Protein AF-A0A133KAK2-F1 (afdb_monomer)

Nearest PDB structures (foldseek):
  5y06-assembly1_A  TM=3.314E-01  e=7.902E-01  Mycolicibacterium smegmatis MC2 155
  4ovu-assembly1_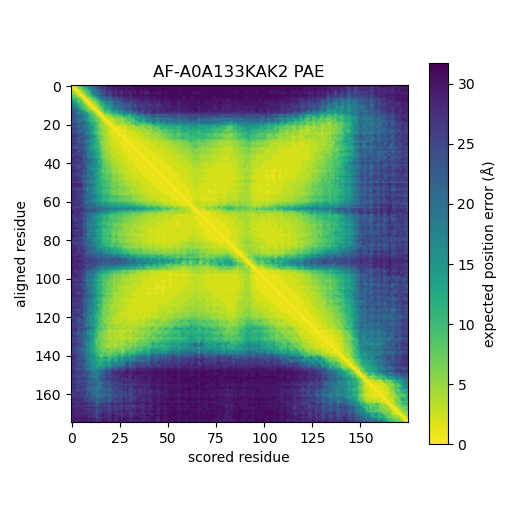B  TM=3.759E-01  e=5.960E+00  Homo sapiens
  8ilv-assembly1_B  TM=3.475E-01  e=5.960E+00  Homo sapiens
  8dd8-assembly1_B  TM=3.156E-01  e=5.012E+00  Homo sapiens

Mean predicted aligned error: 14.37 Å

Foldseek 3Di:
DDDDDPPPPPPPDLPDDPVLCVVLVVLVVVLVVLVVVLVVLVVVLVVLLVVLLVQLVVVLVVDPDPVLNVLSVVVNVCSVVLHADDVVVVVVHPHDPVNVVSSVVSNVSSVVNVVSVVVSVVSVVVSVVSVVVSVVVVVVSVVVVVVPDDDPVVVVVVVVVVVVVVVVVVVVPPD

Solvent-accessible surface area (backbone atoms only — not comparable to full-atom values): 10292 Å² total; per-residue (Å²): 134,82,86,80,78,83,76,80,81,79,78,83,69,75,94,65,62,72,73,77,48,49,63,53,53,52,43,51,53,52,47,52,55,51,49,54,54,47,54,56,50,52,53,52,48,49,55,46,46,54,59,41,51,54,55,53,49,57,49,46,75,71,51,86,54,66,67,62,38,51,53,50,53,51,51,50,52,36,50,76,68,70,47,92,70,60,66,76,83,45,62,88,50,96,67,57,69,71,51,52,55,43,52,51,54,43,42,55,50,50,52,54,47,52,56,50,53,52,50,49,51,51,50,50,54,52,43,53,52,52,50,51,52,53,50,49,54,51,51,55,53,47,55,59,46,56,77,72,58,69,77,74,60,54,60,56,51,52,51,52,53,51,54,55,56,52,54,56,56,64,62,71,67,70,121

Secondary structure (DSSP, 8-state):
--------------S--THHHHHHHHHHHHHHHHHHHHHHHHHHHHHHHHHHHHHHHHHHHH---HHHHHHHHHHHHHHHTT----SGGGTTS---HHHHHHHHHHHHHHHHHHHHHHHHHHHHHHHHHHHHHHHHHHHHHHHHHHTSS-THHHHHHHHHHHHHHHHHHHHHT--

Radius of gyration: 29.21 Å; Cα contacts (8 Å, |Δi|>4): 67; chains: 1; bounding box: 72×48×76 Å

Structure (mmCIF, N/CA/C/O backbone):
data_AF-A0A133KAK2-F1
#
_entry.id   AF-A0A133KAK2-F1
#
loop_
_atom_site.group_PDB
_atom_site.id
_atom_site.type_symbol
_atom_site.label_atom_id
_atom_site.label_alt_id
_atom_site.label_comp_id
_atom_site.label_asym_id
_atom_site.label_entity_id
_atom_site.label_seq_id
_atom_site.pdbx_PDB_ins_code
_atom_site.Cartn_x
_atom_site.Cartn_y
_atom_site.Cartn_z
_atom_site.occupancy
_atom_site.B_iso_or_equiv
_atom_site.auth_seq_id
_atom_site.auth_comp_id
_atom_site.auth_asym_id
_atom_site.auth_atom_id
_atom_site.pdbx_PDB_model_num
ATOM 1 N N . MET A 1 1 ? 55.145 30.404 -45.096 1.00 40.28 1 MET A N 1
ATOM 2 C CA . MET A 1 1 ? 53.756 30.039 -44.746 1.00 40.28 1 MET A CA 1
ATOM 3 C C . MET A 1 1 ? 53.760 28.593 -44.287 1.00 40.28 1 MET A C 1
ATOM 5 O O . MET A 1 1 ? 54.229 27.748 -45.034 1.00 40.28 1 MET A O 1
ATOM 9 N N . LYS A 1 2 ? 53.382 28.332 -43.032 1.00 33.22 2 LYS A N 1
ATOM 10 C CA . LYS A 1 2 ? 53.404 26.986 -42.440 1.00 33.22 2 LYS A CA 1
ATOM 11 C C . LYS A 1 2 ? 52.156 26.215 -42.885 1.00 33.22 2 LYS A C 1
ATOM 13 O O . LYS A 1 2 ? 51.078 26.799 -42.938 1.00 33.22 2 LYS A O 1
ATOM 18 N N . HIS A 1 3 ? 52.339 24.942 -43.228 1.00 29.89 3 HIS A N 1
ATOM 19 C CA . HIS A 1 3 ? 51.287 24.009 -43.624 1.00 29.89 3 HIS A CA 1
ATOM 20 C C . HIS A 1 3 ? 50.161 23.975 -42.583 1.00 29.89 3 HIS A C 1
ATOM 22 O O . HIS A 1 3 ? 50.408 23.667 -41.419 1.00 29.89 3 HIS A O 1
ATOM 28 N N . ILE A 1 4 ? 48.932 24.269 -43.009 1.00 36.31 4 ILE A N 1
ATOM 29 C CA . ILE A 1 4 ? 47.733 23.890 -42.264 1.00 36.31 4 ILE A CA 1
ATOM 30 C C . ILE A 1 4 ? 47.466 22.436 -42.647 1.00 36.31 4 ILE A C 1
ATOM 32 O O . ILE A 1 4 ? 47.067 22.145 -43.774 1.00 36.31 4 ILE A O 1
ATOM 36 N N . ILE A 1 5 ? 47.764 21.519 -41.732 1.00 41.84 5 ILE A N 1
ATOM 37 C CA . ILE A 1 5 ? 47.295 20.140 -41.814 1.00 41.84 5 ILE A CA 1
ATOM 38 C C . ILE A 1 5 ? 45.797 20.206 -41.505 1.00 41.84 5 ILE A C 1
ATOM 40 O O . ILE A 1 5 ? 45.412 20.516 -40.382 1.00 41.84 5 ILE A O 1
ATOM 44 N N . ASN A 1 6 ? 44.952 19.971 -42.509 1.00 36.56 6 ASN A N 1
ATOM 45 C CA . ASN A 1 6 ? 43.534 19.705 -42.277 1.00 36.56 6 ASN A CA 1
ATOM 46 C C . ASN A 1 6 ? 43.424 18.262 -41.778 1.00 36.56 6 ASN A C 1
ATOM 48 O O . ASN A 1 6 ? 43.289 17.320 -42.560 1.00 36.56 6 ASN A O 1
ATOM 52 N N . GLU A 1 7 ? 43.553 18.089 -40.465 1.00 40.06 7 GLU A N 1
ATOM 53 C CA . GLU A 1 7 ? 43.182 16.846 -39.803 1.00 40.06 7 GLU A CA 1
ATOM 54 C C . GLU A 1 7 ? 41.662 16.703 -39.908 1.00 40.06 7 GLU A C 1
ATOM 56 O O . GLU A 1 7 ? 40.892 17.336 -39.187 1.00 40.06 7 GLU A O 1
ATOM 61 N N . ASN A 1 8 ? 41.216 15.889 -40.863 1.00 38.12 8 ASN A N 1
ATOM 62 C CA . ASN A 1 8 ? 39.831 15.452 -40.938 1.00 38.12 8 ASN A CA 1
ATOM 63 C C . ASN A 1 8 ? 39.539 14.566 -39.719 1.00 38.12 8 ASN A C 1
ATOM 65 O O . ASN A 1 8 ? 39.794 13.361 -39.732 1.00 38.12 8 ASN A O 1
ATOM 69 N N . PHE A 1 9 ? 38.997 15.165 -38.661 1.00 34.56 9 PHE A N 1
ATOM 70 C CA . PHE A 1 9 ? 38.433 14.434 -37.533 1.00 34.56 9 PHE A CA 1
ATOM 71 C C . PHE A 1 9 ? 37.169 13.700 -37.995 1.00 34.56 9 PHE A C 1
ATOM 73 O O . PHE A 1 9 ? 36.096 14.286 -38.124 1.00 34.56 9 PHE A O 1
ATOM 80 N N . ILE A 1 10 ? 37.286 12.397 -38.250 1.00 36.44 10 ILE A N 1
ATOM 81 C CA . ILE A 1 10 ? 36.124 11.526 -38.442 1.00 36.44 10 ILE A CA 1
ATOM 82 C C . ILE A 1 10 ? 35.586 11.181 -37.053 1.00 36.44 10 ILE A C 1
ATOM 84 O O . ILE A 1 10 ? 36.077 10.269 -36.388 1.00 36.44 10 ILE A O 1
ATOM 88 N N . ILE A 1 11 ? 34.566 11.911 -36.606 1.00 36.75 11 ILE A N 1
ATOM 89 C CA . ILE A 1 11 ? 33.803 11.540 -35.415 1.00 36.75 11 ILE A CA 1
ATOM 90 C C . ILE A 1 11 ? 32.900 10.361 -35.804 1.00 36.75 11 ILE A C 1
ATOM 92 O O . ILE A 1 11 ? 31.841 10.544 -36.402 1.00 36.75 11 ILE A O 1
ATOM 96 N N . ARG A 1 12 ? 33.317 9.128 -35.488 1.00 41.72 12 ARG A N 1
ATOM 97 C CA . ARG A 1 12 ? 32.417 7.964 -35.515 1.00 41.72 12 ARG A CA 1
ATOM 98 C C . ARG A 1 12 ? 31.511 8.026 -34.289 1.00 41.72 12 ARG A C 1
ATOM 100 O O . ARG A 1 12 ? 31.880 7.568 -33.213 1.00 41.72 12 ARG A O 1
ATOM 107 N N . VAL A 1 13 ? 30.334 8.616 -34.460 1.00 43.59 13 VAL A N 1
ATOM 108 C CA . VAL A 1 13 ? 29.246 8.525 -33.483 1.00 43.59 13 VAL A CA 1
ATOM 109 C C . VAL A 1 13 ? 28.729 7.085 -33.513 1.00 43.59 13 VAL A C 1
ATOM 111 O O . VAL A 1 13 ? 28.415 6.572 -34.587 1.00 43.59 13 VAL A O 1
ATOM 114 N N . ALA A 1 14 ? 28.681 6.409 -32.361 1.00 48.41 14 ALA A N 1
ATOM 115 C CA . ALA A 1 14 ? 27.981 5.132 -32.244 1.00 48.41 14 ALA A CA 1
ATOM 116 C C . ALA A 1 14 ? 26.541 5.339 -32.738 1.00 48.41 14 ALA A C 1
ATOM 118 O O . ALA A 1 14 ? 25.848 6.226 -32.248 1.00 48.41 14 ALA A O 1
ATOM 119 N N . SER A 1 15 ? 26.113 4.582 -33.748 1.00 52.81 15 SER A N 1
ATOM 120 C CA . SER A 1 15 ? 24.843 4.776 -34.461 1.00 52.81 15 SER A CA 1
ATOM 121 C C . SER A 1 15 ? 23.646 4.258 -33.657 1.00 52.81 15 SER A C 1
ATOM 123 O O . SER A 1 15 ? 22.910 3.382 -34.107 1.00 52.81 15 SER A O 1
ATOM 125 N N . ILE A 1 16 ? 23.494 4.748 -32.432 1.00 56.09 16 ILE A N 1
ATOM 126 C CA . ILE A 1 16 ? 22.328 4.529 -31.585 1.00 56.09 16 ILE A CA 1
ATOM 127 C C . ILE A 1 16 ? 21.689 5.896 -31.450 1.00 56.09 16 ILE A C 1
ATOM 129 O O . ILE A 1 16 ? 22.258 6.810 -30.852 1.00 56.09 16 ILE A O 1
ATOM 133 N N . GLU A 1 17 ? 20.546 6.059 -32.104 1.00 64.50 17 GLU A N 1
ATOM 134 C CA . GLU A 1 17 ? 19.825 7.321 -32.081 1.00 64.50 17 GLU A CA 1
ATOM 135 C C . GLU A 1 17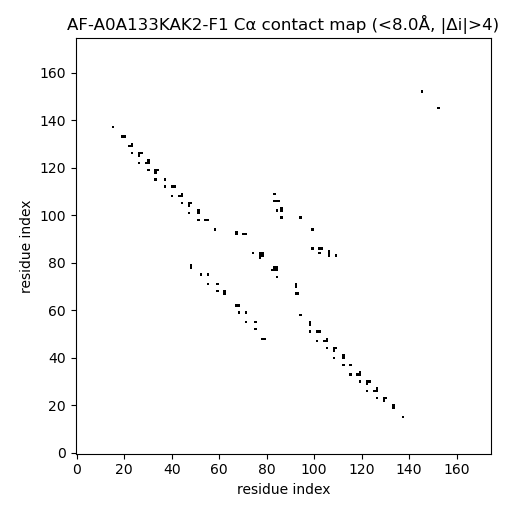 ? 19.373 7.623 -30.650 1.00 64.50 17 GLU A C 1
ATOM 137 O O . GLU A 1 17 ? 18.868 6.752 -29.942 1.00 64.50 17 GLU A O 1
ATOM 142 N N . THR A 1 18 ? 19.519 8.874 -30.218 1.00 64.06 18 THR A N 1
ATOM 143 C CA . THR A 1 18 ? 19.054 9.331 -28.899 1.00 64.06 18 THR A CA 1
ATOM 144 C C . THR A 1 18 ? 17.549 9.122 -28.704 1.00 64.06 18 THR A C 1
ATOM 146 O O . THR A 1 18 ? 17.101 8.933 -27.575 1.00 64.06 18 THR A O 1
ATOM 149 N N . SER A 1 19 ? 16.785 9.062 -29.801 1.00 66.88 19 SER A N 1
ATOM 150 C CA . SER A 1 19 ? 15.369 8.674 -29.840 1.00 66.88 19 SER A CA 1
ATOM 151 C C . SER A 1 19 ? 15.110 7.298 -29.211 1.00 66.88 19 SER A C 1
ATOM 153 O O . SER A 1 19 ? 14.071 7.104 -28.588 1.00 66.88 19 SER A O 1
ATOM 155 N N . GLN A 1 20 ? 16.067 6.364 -29.287 1.00 65.38 20 GLN A N 1
ATOM 156 C CA . GLN A 1 20 ? 15.946 5.015 -28.721 1.00 65.38 20 GLN A CA 1
ATOM 157 C C . GLN A 1 20 ? 15.990 5.004 -27.186 1.00 65.38 20 GLN A C 1
ATOM 159 O O . GLN A 1 20 ? 15.541 4.040 -26.577 1.00 65.38 20 GLN A O 1
ATOM 164 N N . PHE A 1 21 ? 16.492 6.067 -26.547 1.00 69.75 21 PHE A N 1
ATOM 165 C CA . PHE A 1 21 ? 16.513 6.203 -25.085 1.00 69.75 21 PHE A CA 1
ATOM 166 C C . PHE A 1 21 ? 15.333 7.010 -24.534 1.00 69.75 21 PHE A C 1
ATOM 168 O O . PHE A 1 21 ? 15.114 7.015 -23.323 1.00 69.75 21 PHE A O 1
ATOM 175 N N . GLN A 1 22 ? 14.555 7.666 -25.397 1.00 77.12 22 GLN A N 1
ATOM 176 C CA . GLN A 1 22 ? 13.462 8.539 -24.973 1.00 77.12 22 GLN A CA 1
ATOM 177 C C . GLN A 1 22 ? 12.370 7.769 -24.217 1.00 77.12 22 GLN A C 1
ATOM 179 O O . GLN A 1 22 ? 11.836 8.254 -23.220 1.00 77.12 22 GLN A O 1
ATOM 184 N N . ASP A 1 23 ? 12.084 6.537 -24.638 1.00 73.19 23 ASP A N 1
ATOM 185 C CA . ASP A 1 23 ? 11.139 5.668 -23.938 1.00 73.19 23 ASP A CA 1
ATOM 186 C C . ASP A 1 23 ? 11.642 5.293 -22.536 1.00 73.19 23 ASP A C 1
ATOM 188 O O . ASP A 1 23 ? 10.869 5.344 -21.580 1.00 73.19 23 ASP A O 1
ATOM 192 N N . LEU A 1 24 ? 12.942 5.010 -22.369 1.00 73.62 24 LEU A N 1
ATOM 193 C CA . LEU A 1 24 ? 13.531 4.739 -21.050 1.00 73.62 24 LEU A CA 1
ATOM 194 C C . LEU A 1 24 ? 13.411 5.937 -20.104 1.00 73.62 24 LEU A C 1
ATOM 196 O O . LEU A 1 24 ? 13.017 5.756 -18.952 1.00 73.62 24 LEU A O 1
ATOM 200 N N . GLU A 1 25 ? 13.698 7.145 -20.590 1.00 78.19 25 GLU A N 1
ATOM 201 C CA . GLU A 1 25 ? 13.574 8.376 -19.802 1.00 78.19 25 GLU A CA 1
ATOM 202 C C . GLU A 1 25 ? 12.116 8.628 -19.378 1.00 78.19 25 GLU A C 1
ATOM 204 O O . GLU A 1 25 ? 11.835 8.977 -18.225 1.00 78.19 25 GLU A O 1
ATOM 209 N N . ASN A 1 26 ? 11.161 8.368 -20.277 1.00 80.56 26 ASN A N 1
ATOM 210 C CA . ASN A 1 26 ? 9.734 8.452 -19.970 1.00 80.56 26 ASN A CA 1
ATOM 211 C C . ASN A 1 26 ? 9.326 7.457 -18.870 1.00 80.56 26 ASN A C 1
ATOM 213 O O . ASN A 1 26 ? 8.618 7.838 -17.931 1.00 80.56 26 ASN A O 1
ATOM 217 N N . PHE A 1 27 ? 9.796 6.205 -18.937 1.00 79.19 27 PHE A N 1
ATOM 218 C CA . PHE A 1 27 ? 9.521 5.201 -17.902 1.00 79.19 27 PHE A CA 1
ATOM 219 C C . PHE A 1 27 ? 10.163 5.551 -16.560 1.00 79.19 27 PHE A C 1
ATOM 221 O O . PHE A 1 27 ? 9.535 5.370 -15.514 1.00 79.19 27 PHE A O 1
ATOM 228 N N . GLU A 1 28 ? 11.388 6.073 -16.565 1.00 78.56 28 GLU A N 1
ATOM 229 C CA . GLU A 1 28 ? 12.070 6.523 -15.353 1.00 78.56 28 GLU A CA 1
ATOM 230 C C . GLU A 1 28 ? 11.299 7.674 -14.686 1.00 78.56 28 GLU A C 1
ATOM 232 O O . GLU A 1 28 ? 11.006 7.630 -13.485 1.00 78.56 28 GLU A O 1
ATOM 237 N N . SER A 1 29 ? 10.863 8.657 -15.477 1.00 83.31 29 SER A N 1
ATOM 238 C CA . SER A 1 29 ? 10.017 9.757 -15.009 1.00 83.31 29 SER A CA 1
ATOM 239 C C . SER A 1 29 ? 8.694 9.257 -14.413 1.00 83.31 29 SER A C 1
ATOM 241 O O . SER A 1 29 ? 8.319 9.654 -13.301 1.00 83.31 29 SER A O 1
ATOM 243 N N . GLU A 1 30 ? 7.999 8.332 -15.087 1.00 86.75 30 GLU A N 1
ATOM 244 C CA . GLU A 1 30 ? 6.769 7.725 -14.563 1.00 86.75 30 GLU A CA 1
ATOM 245 C C . GLU A 1 30 ? 7.026 6.986 -13.239 1.00 86.75 30 GLU A C 1
ATOM 247 O O . GLU A 1 30 ? 6.287 7.173 -12.262 1.00 86.75 30 GLU A O 1
ATOM 252 N N . PHE A 1 31 ? 8.103 6.201 -13.163 1.00 85.38 31 PHE A N 1
ATOM 253 C CA . PHE A 1 31 ? 8.483 5.470 -11.960 1.00 85.38 31 PHE A CA 1
ATOM 254 C C . PHE A 1 31 ? 8.721 6.410 -10.772 1.00 85.38 31 PHE A C 1
ATOM 256 O O . PHE A 1 31 ? 8.172 6.181 -9.685 1.00 85.38 31 PHE A O 1
ATOM 263 N N . TYR A 1 32 ? 9.451 7.511 -10.978 1.00 87.38 32 TYR A N 1
ATOM 264 C CA . TYR A 1 32 ? 9.680 8.522 -9.945 1.00 87.38 32 TYR A CA 1
ATOM 265 C C . TYR A 1 32 ? 8.377 9.165 -9.452 1.00 87.38 32 TYR A C 1
ATOM 267 O O . TYR A 1 32 ? 8.201 9.399 -8.250 1.00 87.38 32 TYR A O 1
ATOM 275 N N . GLN A 1 33 ? 7.418 9.424 -10.344 1.00 90.06 33 GLN A N 1
ATOM 276 C CA . GLN A 1 33 ? 6.107 9.953 -9.953 1.00 90.06 33 GLN A CA 1
ATOM 277 C C . GLN A 1 33 ? 5.307 8.944 -9.118 1.00 90.06 33 GLN A C 1
ATOM 279 O O . GLN A 1 33 ? 4.653 9.315 -8.135 1.00 90.06 33 GLN A O 1
ATOM 284 N N . LEU A 1 34 ? 5.361 7.658 -9.475 1.00 88.38 34 LEU A N 1
ATOM 285 C CA . LEU A 1 34 ? 4.739 6.587 -8.696 1.00 88.38 34 LEU A CA 1
ATOM 286 C C . LEU A 1 34 ? 5.396 6.436 -7.318 1.00 88.38 34 LEU A C 1
ATOM 288 O O . LEU A 1 34 ? 4.698 6.219 -6.326 1.00 88.38 34 LEU A O 1
ATOM 292 N N . GLU A 1 35 ? 6.714 6.603 -7.224 1.00 88.00 35 GLU A N 1
ATOM 293 C CA . GLU A 1 35 ? 7.449 6.567 -5.961 1.00 88.00 35 GLU A CA 1
ATOM 294 C C . GLU A 1 35 ? 7.084 7.730 -5.033 1.00 88.00 35 GLU A C 1
ATOM 296 O O . GLU A 1 35 ? 6.759 7.500 -3.865 1.00 88.00 35 GLU A O 1
ATOM 301 N N . LYS A 1 36 ? 7.002 8.959 -5.557 1.00 93.25 36 LYS A N 1
ATOM 302 C CA . LYS A 1 36 ? 6.506 10.118 -4.794 1.00 93.25 36 LYS A CA 1
ATOM 303 C C . LYS A 1 36 ? 5.106 9.864 -4.231 1.00 93.25 36 LYS A C 1
ATOM 305 O O . LYS A 1 36 ? 4.861 10.083 -3.043 1.00 93.25 36 LYS A O 1
ATOM 310 N N . LYS A 1 37 ? 4.193 9.337 -5.057 1.00 93.81 37 LYS A N 1
ATOM 311 C CA . LYS A 1 37 ? 2.838 8.953 -4.619 1.00 93.81 37 LYS A CA 1
ATOM 312 C C . LYS A 1 37 ? 2.874 7.886 -3.519 1.00 93.81 37 LYS A C 1
ATOM 314 O O . LYS A 1 37 ? 2.059 7.944 -2.598 1.00 93.81 37 LYS A O 1
ATOM 319 N N . GLN A 1 38 ? 3.815 6.943 -3.583 1.00 92.50 38 GLN A N 1
ATOM 320 C CA . GLN A 1 38 ? 3.946 5.866 -2.600 1.00 92.50 38 GLN A CA 1
ATOM 321 C C . GLN A 1 38 ? 4.400 6.401 -1.245 1.00 92.50 38 GLN A C 1
ATOM 323 O O . GLN A 1 38 ? 3.799 6.050 -0.233 1.00 92.50 38 GLN A O 1
ATOM 328 N N . ILE A 1 39 ? 5.397 7.286 -1.225 1.00 93.06 39 ILE A N 1
ATOM 329 C CA . ILE A 1 39 ? 5.905 7.910 0.005 1.00 93.06 39 ILE A CA 1
ATOM 330 C C . ILE A 1 39 ? 4.788 8.680 0.719 1.00 93.06 39 ILE A C 1
ATOM 332 O O . ILE A 1 39 ? 4.558 8.480 1.914 1.00 93.06 39 ILE A O 1
ATOM 336 N N . ILE A 1 40 ? 4.041 9.507 -0.020 1.00 95.25 40 ILE A N 1
ATOM 337 C CA . ILE A 1 40 ? 2.919 10.283 0.529 1.00 95.25 40 ILE A CA 1
ATOM 338 C C . ILE A 1 40 ? 1.848 9.349 1.106 1.00 95.25 40 ILE A C 1
ATOM 340 O O . ILE A 1 40 ? 1.338 9.568 2.208 1.00 95.25 40 ILE A O 1
ATOM 344 N N . LEU A 1 41 ? 1.507 8.285 0.378 1.00 95.44 41 LEU A N 1
ATOM 345 C CA . LEU A 1 41 ? 0.505 7.322 0.818 1.00 95.44 41 LEU A CA 1
ATOM 346 C C . LEU A 1 41 ? 0.952 6.537 2.061 1.00 95.44 41 LEU A C 1
ATOM 348 O O . LEU A 1 41 ? 0.145 6.323 2.964 1.00 95.44 41 LEU A O 1
ATOM 352 N N . GLU A 1 42 ? 2.221 6.140 2.140 1.00 94.50 42 GLU A N 1
ATOM 353 C CA . GLU A 1 42 ? 2.799 5.460 3.304 1.00 94.50 42 GLU A CA 1
ATOM 354 C C . GLU A 1 42 ? 2.771 6.337 4.558 1.00 94.50 42 GLU A C 1
ATOM 356 O O . GLU A 1 42 ? 2.429 5.858 5.644 1.00 94.50 42 GLU A O 1
ATOM 361 N N . GLU A 1 43 ? 3.068 7.628 4.412 1.00 95.56 43 GLU 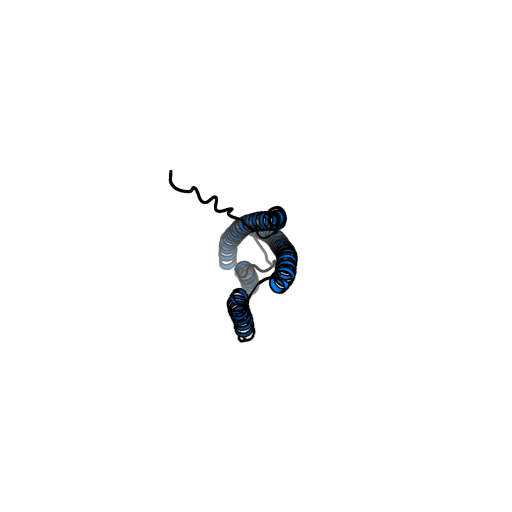A N 1
ATOM 362 C CA . GLU A 1 43 ? 2.989 8.584 5.514 1.00 95.56 43 GLU A CA 1
ATOM 363 C C . GLU A 1 43 ? 1.535 8.806 5.961 1.00 95.56 43 GLU A C 1
ATOM 365 O O . GLU A 1 43 ? 1.236 8.797 7.157 1.00 95.56 43 GLU A O 1
ATOM 370 N N . ASN A 1 44 ? 0.591 8.891 5.019 1.00 95.25 44 ASN A N 1
ATOM 371 C CA . ASN A 1 44 ? -0.837 8.945 5.341 1.00 95.25 44 ASN A CA 1
ATOM 372 C C . ASN A 1 44 ? -1.304 7.688 6.093 1.00 95.25 44 ASN A C 1
ATOM 374 O O . ASN A 1 44 ? -1.985 7.798 7.115 1.00 95.25 44 ASN A O 1
ATOM 378 N N . ILE A 1 45 ? -0.893 6.496 5.650 1.00 95.31 45 ILE A N 1
ATOM 379 C CA . ILE A 1 45 ? -1.177 5.231 6.343 1.00 95.31 45 ILE A CA 1
ATOM 380 C C . ILE A 1 45 ? -0.603 5.255 7.764 1.00 95.31 45 ILE A C 1
ATOM 382 O O . ILE A 1 45 ? -1.290 4.863 8.709 1.00 95.31 45 ILE A O 1
ATOM 386 N N . ARG A 1 46 ? 0.629 5.744 7.944 1.00 95.94 46 ARG A N 1
ATOM 387 C CA . ARG A 1 46 ? 1.273 5.861 9.260 1.00 95.94 46 ARG A CA 1
ATOM 388 C C . ARG A 1 46 ? 0.474 6.767 10.200 1.00 95.94 46 ARG A C 1
ATOM 390 O O . ARG A 1 46 ? 0.206 6.365 11.332 1.00 95.94 46 ARG A O 1
ATOM 397 N N . LYS A 1 47 ? 0.029 7.935 9.727 1.00 96.44 47 LYS A N 1
ATOM 398 C CA . LYS A 1 47 ? -0.821 8.866 10.495 1.00 96.44 47 LYS A CA 1
ATOM 399 C C . LYS A 1 47 ? -2.165 8.241 10.878 1.00 96.44 47 LYS A C 1
ATOM 401 O O . LYS A 1 47 ? -2.623 8.386 12.017 1.00 96.44 47 LYS A O 1
ATOM 406 N N . ILE A 1 48 ? -2.791 7.504 9.957 1.00 95.31 48 ILE A N 1
ATOM 407 C CA . ILE A 1 48 ? -4.032 6.772 10.240 1.00 95.31 48 ILE A CA 1
ATOM 408 C C . ILE A 1 48 ? -3.786 5.720 11.326 1.00 95.31 48 ILE A C 1
ATOM 410 O O . ILE A 1 48 ? -4.501 5.725 12.328 1.00 95.31 48 ILE A O 1
ATOM 414 N N . ILE A 1 49 ? -2.754 4.880 11.188 1.00 96.00 49 ILE A N 1
ATOM 415 C CA . ILE A 1 49 ? -2.406 3.852 12.183 1.00 96.00 49 ILE A CA 1
ATOM 416 C C . ILE A 1 49 ? -2.172 4.490 13.549 1.00 96.00 49 ILE A C 1
ATOM 418 O O . ILE A 1 49 ? -2.773 4.044 14.517 1.00 96.00 49 ILE A O 1
ATOM 422 N N . PHE A 1 50 ? -1.359 5.544 13.630 1.00 96.12 50 PHE A N 1
ATOM 423 C CA . PHE A 1 50 ? -1.046 6.210 14.894 1.00 96.12 50 PHE A CA 1
ATOM 424 C C . PHE A 1 50 ? -2.302 6.750 15.592 1.00 96.12 50 PHE A C 1
ATOM 426 O O . PHE A 1 50 ? -2.542 6.460 16.763 1.00 96.12 50 PHE A O 1
ATOM 433 N N . SER A 1 51 ? -3.153 7.475 14.858 1.00 95.31 51 SER A N 1
ATOM 434 C CA . SER A 1 51 ? -4.400 8.005 15.426 1.00 95.31 51 SER A CA 1
ATOM 435 C C . SER A 1 51 ? -5.387 6.904 15.833 1.00 95.31 51 SER A C 1
ATOM 437 O O . SER A 1 51 ? -6.070 7.038 16.846 1.00 95.31 51 SER A O 1
ATOM 439 N N . THR A 1 52 ? -5.427 5.791 15.097 1.00 94.44 52 THR A N 1
ATOM 440 C CA . THR A 1 52 ? -6.261 4.627 15.441 1.00 94.44 52 THR A CA 1
ATOM 441 C C . THR A 1 52 ? -5.715 3.893 16.666 1.00 94.44 52 THR A C 1
ATOM 443 O O . THR A 1 52 ? -6.481 3.494 17.535 1.00 94.44 52 THR A O 1
ATOM 446 N N . ASP A 1 53 ? -4.392 3.747 16.775 1.00 94.31 53 ASP A N 1
ATOM 447 C CA . ASP A 1 53 ? -3.702 3.055 17.870 1.00 94.31 53 ASP A CA 1
ATOM 448 C C . ASP A 1 53 ? -3.999 3.685 19.235 1.00 94.31 53 ASP A C 1
ATOM 450 O O . ASP A 1 53 ? -4.185 2.953 20.213 1.00 94.31 53 ASP A O 1
ATOM 454 N N . LYS A 1 54 ? -4.090 5.023 19.269 1.00 94.69 54 LYS A N 1
ATOM 455 C CA . LYS A 1 54 ? -4.480 5.804 20.448 1.00 94.69 54 LYS A CA 1
ATOM 456 C C . LYS A 1 54 ? -5.927 5.521 20.860 1.00 94.69 54 LYS A C 1
ATOM 458 O O . LYS A 1 54 ? -6.167 5.174 22.010 1.00 94.69 54 LYS A O 1
ATOM 463 N N . LEU A 1 55 ? -6.870 5.571 19.915 1.00 94.12 55 LEU A N 1
ATOM 464 C CA . LEU A 1 55 ? -8.284 5.279 20.193 1.00 94.12 55 LEU A CA 1
ATOM 465 C C . LEU A 1 55 ? -8.494 3.829 20.655 1.00 94.12 55 LEU A C 1
ATOM 467 O O . LEU A 1 55 ? -9.250 3.575 21.588 1.00 94.12 55 LEU A O 1
ATOM 471 N N . LEU A 1 56 ? -7.795 2.872 20.038 1.00 93.44 56 LEU A N 1
ATOM 472 C CA . LEU A 1 56 ? -7.847 1.466 20.446 1.00 93.44 56 LEU A CA 1
ATOM 473 C C . LEU A 1 56 ? -7.264 1.261 21.851 1.00 93.44 56 LEU A C 1
ATOM 475 O O . LEU A 1 56 ? -7.756 0.418 22.591 1.00 93.44 56 LEU A O 1
ATOM 479 N N . PHE A 1 57 ? -6.228 2.015 22.229 1.00 93.94 57 PHE A N 1
ATOM 480 C CA . PHE A 1 57 ? -5.666 1.964 23.581 1.00 93.94 57 PHE A CA 1
ATOM 481 C C . PHE A 1 57 ? -6.644 2.508 2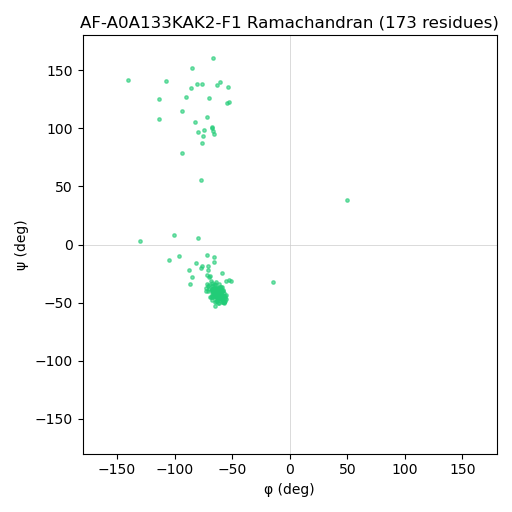4.628 1.00 93.94 57 PHE A C 1
ATOM 483 O O . PHE A 1 57 ? -6.866 1.862 25.648 1.00 93.94 57 PHE A O 1
ATOM 490 N N . GLU A 1 58 ? -7.279 3.648 24.347 1.00 92.69 58 GLU A N 1
ATOM 491 C CA . GLU A 1 58 ? -8.336 4.201 25.202 1.00 92.69 58 GLU A CA 1
ATOM 492 C C . GLU A 1 58 ? -9.502 3.216 25.366 1.00 92.69 58 GLU A C 1
ATOM 494 O O . GLU A 1 58 ? -10.026 3.065 26.467 1.00 92.69 58 GLU A O 1
ATOM 499 N N . LEU A 1 59 ? -9.879 2.511 24.292 1.00 91.19 59 LEU A N 1
ATOM 500 C CA . LEU A 1 59 ? -10.927 1.494 24.333 1.00 91.19 59 LEU A CA 1
ATOM 501 C C . LEU A 1 59 ? -10.527 0.283 25.191 1.00 91.19 59 LEU A C 1
ATOM 503 O O . LEU A 1 59 ? -11.320 -0.149 26.020 1.00 91.19 59 LEU A O 1
ATOM 507 N N . ILE A 1 60 ? -9.297 -0.228 25.053 1.00 91.44 60 ILE A N 1
ATOM 508 C CA . ILE A 1 60 ? -8.786 -1.344 25.873 1.00 91.44 60 ILE A CA 1
ATOM 509 C C . ILE A 1 60 ? -8.898 -1.030 27.369 1.00 91.44 60 ILE A C 1
ATOM 511 O O . ILE A 1 60 ? -9.319 -1.892 28.135 1.00 91.44 60 ILE A O 1
ATOM 515 N N . ASN A 1 61 ? -8.547 0.192 27.779 1.00 90.62 61 ASN A N 1
ATOM 516 C CA . ASN A 1 61 ? -8.571 0.591 29.190 1.00 90.62 61 ASN A CA 1
ATOM 517 C C . ASN A 1 61 ? -9.993 0.738 29.754 1.00 90.62 61 ASN A C 1
ATOM 519 O O . ASN A 1 61 ? -10.169 0.678 30.966 1.00 90.62 61 ASN A O 1
ATOM 523 N N . LYS A 1 62 ? -10.997 0.943 28.893 1.00 89.88 62 LYS A N 1
ATOM 524 C CA . LYS A 1 62 ? -12.409 1.062 29.289 1.00 89.88 62 LYS A CA 1
ATOM 525 C C . LYS A 1 62 ? -13.132 -0.279 29.355 1.00 89.88 62 LYS A C 1
ATOM 527 O O . LYS A 1 62 ? -14.169 -0.371 30.002 1.00 89.88 62 LYS A O 1
ATOM 532 N N . LEU A 1 63 ? -12.622 -1.295 28.667 1.00 88.06 63 LEU A N 1
ATOM 533 C CA . LEU A 1 63 ? -13.234 -2.616 28.659 1.00 88.06 63 LEU A CA 1
ATOM 534 C C . LEU A 1 63 ? -12.931 -3.353 29.962 1.00 88.06 63 LEU A C 1
ATOM 536 O O . LEU A 1 63 ? -11.804 -3.336 30.462 1.00 88.06 63 LEU A O 1
ATOM 540 N N . SER A 1 64 ? -13.934 -4.033 30.501 1.00 85.56 64 SER A N 1
ATOM 541 C CA . SER A 1 64 ? -13.767 -4.929 31.645 1.00 85.56 64 SER A CA 1
ATOM 542 C C . SER A 1 64 ? -13.371 -6.335 31.198 1.00 85.56 64 SER A C 1
ATOM 544 O O . SER A 1 64 ? -12.562 -6.971 31.867 1.00 85.56 64 SER A O 1
ATOM 546 N N . ASP A 1 65 ? -13.857 -6.796 30.044 1.00 88.50 65 ASP A N 1
ATOM 547 C CA . ASP A 1 65 ? -13.699 -8.173 29.590 1.00 88.50 65 ASP A CA 1
ATOM 548 C C . ASP A 1 65 ? -12.381 -8.427 28.828 1.00 88.50 65 ASP A C 1
ATOM 550 O O . ASP A 1 65 ? -11.969 -7.682 27.933 1.00 88.50 65 ASP A O 1
ATOM 554 N N . ASP A 1 66 ? -11.707 -9.528 29.169 1.00 88.19 66 ASP A N 1
ATOM 555 C CA . ASP A 1 66 ? -10.417 -9.897 28.569 1.00 88.19 66 ASP A CA 1
ATOM 556 C C . ASP A 1 66 ? -10.540 -10.383 27.122 1.00 88.19 66 ASP A C 1
ATOM 558 O O . ASP A 1 66 ? -9.601 -10.255 26.326 1.00 88.19 66 ASP A O 1
ATOM 562 N N . PHE A 1 67 ? -11.704 -10.918 26.752 1.00 87.38 67 PHE A N 1
ATOM 563 C CA . PHE A 1 67 ? -11.960 -11.415 25.407 1.00 87.38 67 PHE A CA 1
ATOM 564 C C . PHE A 1 67 ? -11.919 -10.279 24.374 1.00 87.38 67 PHE A C 1
ATOM 566 O O . PHE A 1 67 ? -11.122 -10.337 23.429 1.00 87.38 67 PHE A O 1
ATOM 573 N N . SER A 1 68 ? -12.681 -9.205 24.588 1.00 87.12 68 SER A N 1
ATOM 574 C CA . SER A 1 68 ? -12.705 -8.029 23.709 1.00 87.12 68 SER A CA 1
ATOM 575 C C . SER A 1 68 ? -11.357 -7.314 23.699 1.00 87.12 68 SER A C 1
ATOM 577 O O . SER A 1 68 ? -10.859 -6.944 22.630 1.00 87.12 68 SER A O 1
ATOM 579 N N . LYS A 1 69 ? -10.683 -7.202 24.856 1.00 89.88 69 LYS A N 1
ATOM 580 C CA . LYS A 1 69 ? -9.306 -6.676 24.924 1.00 89.88 69 LYS A CA 1
ATOM 581 C C . LYS A 1 69 ? -8.362 -7.456 24.014 1.00 89.88 69 LYS A C 1
ATOM 583 O O . LYS A 1 69 ? -7.618 -6.855 23.236 1.00 89.88 69 LYS A O 1
ATOM 588 N N . LYS A 1 70 ? -8.405 -8.792 24.052 1.00 90.69 70 LYS A N 1
ATOM 589 C CA . LYS A 1 70 ? -7.565 -9.653 23.204 1.00 90.69 70 LYS A CA 1
ATOM 590 C C . LYS A 1 70 ? -7.856 -9.447 21.717 1.00 90.69 70 LYS A C 1
ATOM 592 O O . LYS A 1 70 ? -6.918 -9.383 20.914 1.00 90.69 70 LYS A O 1
ATOM 597 N N . GLN A 1 71 ? -9.125 -9.294 21.339 1.00 89.38 71 GLN A N 1
ATOM 598 C CA . GLN A 1 71 ? -9.512 -9.002 19.957 1.00 89.38 71 GLN A CA 1
ATOM 599 C C . GLN A 1 71 ? -8.977 -7.637 19.488 1.00 89.38 71 GLN A C 1
ATOM 601 O O . GLN A 1 71 ? -8.379 -7.547 18.410 1.00 89.38 71 GLN A O 1
ATOM 606 N N . ILE A 1 72 ? -9.079 -6.596 20.320 1.00 91.19 72 ILE A N 1
ATOM 607 C CA . ILE A 1 72 ? -8.556 -5.257 20.008 1.00 91.19 72 ILE A CA 1
ATOM 608 C C . ILE A 1 72 ? -7.025 -5.253 19.930 1.00 91.19 72 ILE A C 1
ATOM 610 O O . ILE A 1 72 ? -6.452 -4.658 19.014 1.00 91.19 72 ILE A O 1
ATOM 614 N N . ILE A 1 73 ? -6.336 -5.965 20.826 1.00 91.69 73 ILE A N 1
ATOM 615 C CA . ILE A 1 73 ? -4.875 -6.129 20.771 1.00 91.69 73 ILE A CA 1
ATOM 616 C C . ILE A 1 73 ? -4.457 -6.801 19.455 1.00 91.69 73 ILE A C 1
ATOM 618 O O . ILE A 1 73 ? -3.483 -6.381 18.822 1.00 91.69 73 ILE A O 1
ATOM 622 N N . ASN A 1 74 ? -5.197 -7.811 18.997 1.00 91.12 74 ASN A N 1
ATOM 623 C CA . ASN A 1 74 ? -4.936 -8.459 17.713 1.00 91.12 74 ASN A CA 1
ATOM 624 C C . ASN A 1 74 ? -5.160 -7.511 16.526 1.00 91.12 74 ASN A C 1
ATOM 626 O O . ASN A 1 74 ? -4.323 -7.468 15.619 1.00 91.12 74 ASN 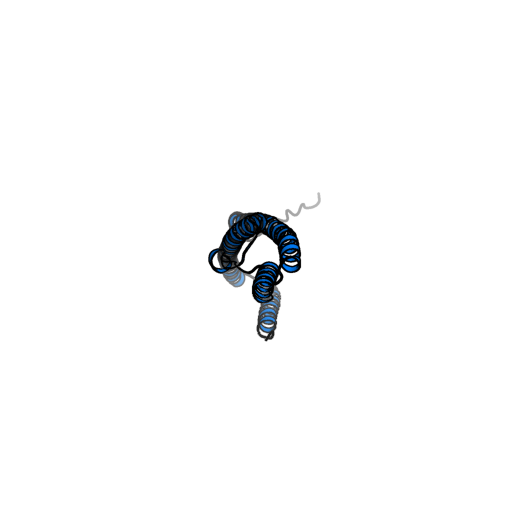A O 1
ATOM 630 N N . LEU A 1 75 ? -6.225 -6.707 16.545 1.00 91.81 75 LEU A N 1
ATOM 631 C CA . LEU A 1 75 ? -6.466 -5.664 15.545 1.00 91.81 75 LEU A CA 1
ATOM 632 C C . LEU A 1 75 ? -5.317 -4.643 15.509 1.00 91.81 75 LEU A C 1
ATOM 634 O O . LEU A 1 75 ? -4.769 -4.353 14.443 1.00 91.81 75 LEU A O 1
ATOM 638 N N . LYS A 1 76 ? -4.876 -4.178 16.681 1.00 92.88 76 LYS A N 1
ATOM 639 C CA . LYS A 1 76 ? -3.744 -3.257 16.852 1.00 92.88 76 LYS A CA 1
ATOM 640 C C . LYS A 1 76 ? -2.448 -3.839 16.275 1.00 92.88 76 LYS A C 1
ATOM 642 O O . LYS A 1 76 ? -1.732 -3.168 15.532 1.00 92.88 76 LYS A O 1
ATOM 647 N N . ARG A 1 77 ? -2.168 -5.125 16.523 1.00 93.81 77 ARG A N 1
ATOM 648 C CA . ARG A 1 77 ? -1.025 -5.841 15.920 1.00 93.81 77 ARG A CA 1
ATOM 649 C C . ARG A 1 77 ? -1.123 -5.917 14.393 1.00 93.81 77 ARG A C 1
ATOM 651 O O . ARG A 1 77 ? -0.106 -5.750 13.718 1.00 93.81 77 ARG A O 1
ATOM 658 N N . ARG A 1 78 ? -2.315 -6.154 13.832 1.00 93.06 78 ARG A N 1
ATOM 659 C CA . ARG A 1 78 ? -2.533 -6.178 12.371 1.00 93.06 78 ARG A CA 1
ATOM 660 C C . ARG A 1 78 ? -2.294 -4.807 11.738 1.00 93.06 78 ARG A C 1
ATOM 662 O O . ARG A 1 78 ? -1.574 -4.747 10.743 1.00 93.06 78 ARG A O 1
ATOM 669 N N . LEU A 1 79 ? -2.810 -3.736 12.350 1.00 93.50 79 LEU A N 1
ATOM 670 C CA . LEU A 1 79 ? -2.569 -2.350 11.928 1.00 93.50 79 LEU A CA 1
ATOM 671 C C . LEU A 1 79 ? -1.075 -2.019 11.908 1.00 93.50 79 LEU A C 1
ATOM 673 O O . LEU A 1 79 ? -0.561 -1.564 10.889 1.00 93.50 79 LEU A O 1
ATOM 677 N N . LYS A 1 80 ? -0.351 -2.314 12.997 1.00 92.31 80 LYS A N 1
ATOM 678 C CA . LYS A 1 80 ? 1.098 -2.059 13.087 1.00 92.31 80 LYS A CA 1
ATOM 679 C C . LYS A 1 80 ? 1.901 -2.808 12.023 1.00 92.31 80 LYS A C 1
ATOM 681 O O . LYS A 1 80 ? 2.857 -2.266 11.483 1.00 92.31 80 LYS A O 1
ATOM 686 N N . ARG A 1 81 ? 1.487 -4.032 11.681 1.00 94.62 81 ARG A N 1
ATOM 687 C CA . ARG A 1 81 ? 2.083 -4.835 10.598 1.00 94.62 81 ARG A CA 1
ATOM 688 C C . ARG A 1 81 ? 1.600 -4.436 9.200 1.00 94.62 81 ARG A C 1
ATOM 690 O O . ARG A 1 81 ? 1.912 -5.136 8.243 1.00 94.62 81 ARG A O 1
ATOM 697 N N . LYS A 1 82 ? 0.812 -3.362 9.085 1.00 93.44 82 LYS A N 1
ATOM 698 C CA . LYS A 1 82 ? 0.199 -2.878 7.844 1.00 93.44 82 LYS A CA 1
ATOM 699 C C . LYS A 1 82 ? -0.521 -3.988 7.060 1.00 93.44 82 LYS A C 1
ATOM 701 O O . LYS A 1 82 ? -0.440 -4.030 5.838 1.00 93.44 82 LYS A O 1
ATOM 706 N N . LYS A 1 83 ? -1.193 -4.913 7.752 1.00 93.38 83 LYS A N 1
ATOM 707 C CA . LYS A 1 83 ? -1.952 -5.996 7.109 1.00 93.38 83 LYS A CA 1
ATOM 708 C C . LYS A 1 83 ? -3.352 -5.528 6.731 1.00 93.38 83 LYS A C 1
ATOM 710 O O . LYS A 1 83 ? -3.944 -4.722 7.439 1.00 93.38 83 LYS A O 1
ATOM 715 N N . GLN A 1 84 ? -3.922 -6.138 5.692 1.00 91.50 84 GLN A N 1
ATOM 716 C CA . GLN A 1 84 ? -5.324 -5.939 5.331 1.00 91.50 84 GLN A CA 1
ATOM 717 C C . GLN A 1 84 ? -6.240 -6.216 6.530 1.00 91.50 84 GLN A C 1
ATOM 719 O O . GLN A 1 84 ? -6.081 -7.216 7.245 1.00 91.50 84 GLN A O 1
ATOM 724 N N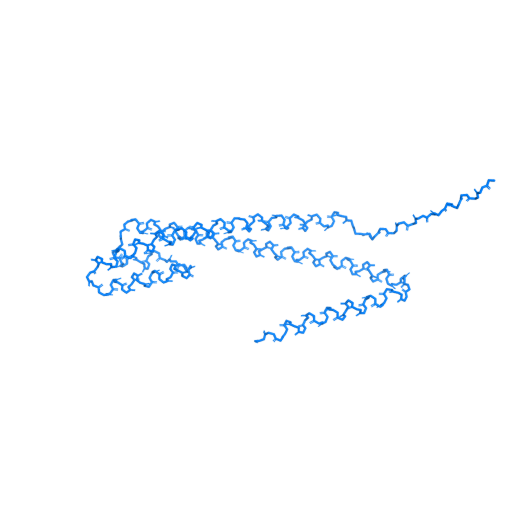 . ILE A 1 85 ? -7.208 -5.328 6.731 1.00 88.88 85 ILE A N 1
ATOM 725 C CA . ILE A 1 85 ? -8.241 -5.443 7.756 1.00 88.88 85 ILE A CA 1
ATOM 726 C C . ILE A 1 85 ? -9.558 -5.632 7.023 1.00 88.88 85 ILE A C 1
ATOM 728 O O . ILE A 1 85 ? -9.883 -4.847 6.138 1.00 88.88 85 ILE A O 1
ATOM 732 N N . ASN A 1 86 ? -10.271 -6.701 7.368 1.00 85.56 86 ASN A N 1
ATOM 733 C CA . ASN A 1 86 ? -11.648 -6.874 6.942 1.00 85.56 86 ASN A CA 1
ATOM 734 C C . ASN A 1 86 ? -12.537 -6.323 8.060 1.00 85.56 86 ASN A C 1
ATOM 736 O O . ASN A 1 86 ? -12.494 -6.853 9.170 1.00 85.56 86 ASN A O 1
ATOM 740 N N . LEU A 1 87 ? -13.282 -5.254 7.775 1.00 81.62 87 LEU A N 1
ATOM 741 C CA . LEU A 1 87 ? -14.188 -4.625 8.734 1.00 81.62 87 LEU A CA 1
ATOM 742 C C . LEU A 1 87 ? -15.286 -5.585 9.194 1.00 81.62 87 LEU A C 1
ATOM 744 O O . LEU A 1 87 ? -15.638 -5.563 10.368 1.00 81.62 87 LEU A O 1
ATOM 748 N N . GLU A 1 88 ? -15.754 -6.480 8.323 1.00 79.56 88 GLU A N 1
ATOM 749 C CA . GLU A 1 88 ? -16.790 -7.461 8.664 1.00 79.56 88 GLU A CA 1
ATOM 750 C C . GLU A 1 88 ? -16.312 -8.441 9.738 1.00 79.56 88 GLU A C 1
ATOM 752 O O . GLU A 1 88 ? -17.025 -8.745 10.685 1.00 79.56 88 GLU A O 1
ATOM 757 N N . ALA A 1 89 ? -15.046 -8.860 9.659 1.00 73.50 89 ALA A N 1
ATOM 758 C CA . ALA A 1 89 ? -14.425 -9.718 10.668 1.00 73.50 89 ALA A CA 1
ATOM 759 C C . ALA A 1 89 ? -14.135 -8.984 11.994 1.00 73.50 89 ALA A C 1
ATOM 761 O O . ALA A 1 89 ? -13.722 -9.609 12.970 1.00 73.50 89 ALA A O 1
ATOM 762 N N . VAL A 1 90 ? -14.296 -7.658 12.016 1.00 72.00 90 VAL A N 1
ATOM 763 C CA . VAL A 1 90 ? -14.085 -6.785 13.178 1.00 72.00 90 VAL A CA 1
ATOM 764 C C . VAL A 1 90 ? -15.420 -6.326 13.791 1.00 72.00 90 VAL A C 1
ATOM 766 O O . VAL A 1 90 ? -15.421 -5.907 14.944 1.00 72.00 90 VAL A O 1
ATOM 769 N N . LEU A 1 91 ? -16.553 -6.505 13.093 1.00 61.91 91 LEU A N 1
ATOM 770 C CA . LEU A 1 91 ? -17.916 -6.256 13.595 1.00 61.91 91 LEU A CA 1
ATOM 771 C C . LEU A 1 91 ? -18.264 -6.913 14.945 1.00 61.91 91 LEU A C 1
ATOM 773 O O . LEU A 1 91 ? -19.039 -6.304 15.678 1.00 61.91 91 LEU A O 1
ATOM 777 N N . PRO A 1 92 ? -17.723 -8.092 15.327 1.00 61.91 92 PRO A N 1
ATOM 778 C CA . PRO A 1 92 ? -18.012 -8.671 16.641 1.00 61.91 92 PRO A CA 1
ATOM 779 C C . PRO A 1 92 ? -17.463 -7.842 17.811 1.00 61.91 92 PRO A C 1
ATOM 781 O O . PRO A 1 92 ? -17.838 -8.077 18.955 1.00 61.91 92 PRO A O 1
ATOM 784 N N . ILE A 1 93 ? -16.548 -6.904 17.543 1.00 72.25 93 ILE A N 1
ATOM 785 C CA . ILE A 1 93 ? -15.950 -6.032 18.550 1.00 72.25 93 ILE A CA 1
ATOM 786 C C . ILE A 1 93 ? -16.812 -4.777 18.669 1.00 72.25 93 ILE A C 1
ATOM 788 O O . ILE A 1 93 ? -17.026 -4.070 17.683 1.00 72.25 93 ILE A O 1
ATOM 792 N N . VAL A 1 94 ? -17.238 -4.440 19.886 1.00 75.75 94 VAL A N 1
ATOM 793 C CA . VAL A 1 94 ? -17.886 -3.152 20.161 1.00 75.75 94 VAL A CA 1
ATOM 794 C C . VAL A 1 94 ? -16.852 -2.035 19.973 1.00 75.75 94 VAL A C 1
ATOM 796 O O . VAL A 1 94 ? -16.025 -1.770 20.845 1.00 75.75 94 VAL A O 1
ATOM 799 N N . LEU A 1 95 ? -16.859 -1.406 18.796 1.00 82.12 95 LEU A N 1
ATOM 800 C CA . LEU A 1 95 ? -15.973 -0.298 18.445 1.00 82.12 95 LEU A CA 1
ATOM 801 C C . LEU A 1 95 ? -16.735 1.027 18.402 1.00 82.12 95 LEU A C 1
ATOM 803 O O . LEU A 1 95 ? -17.833 1.116 17.861 1.00 82.12 95 LEU A O 1
ATOM 807 N N . ASP A 1 96 ? -16.093 2.088 18.893 1.00 86.00 96 ASP A N 1
ATOM 808 C CA . ASP A 1 96 ? -16.546 3.466 18.682 1.00 86.00 96 ASP A CA 1
ATOM 809 C C . ASP A 1 96 ? -16.564 3.785 17.171 1.00 86.00 96 ASP A C 1
ATOM 811 O O . ASP A 1 96 ? -15.643 3.431 16.423 1.00 86.00 96 ASP A O 1
ATOM 815 N N . GLN A 1 97 ? -17.587 4.509 16.717 1.00 88.62 97 GLN A N 1
ATOM 816 C CA . GLN A 1 97 ? -17.742 4.976 15.339 1.00 88.62 97 GLN A CA 1
ATOM 817 C C . GLN A 1 97 ? -16.507 5.731 14.815 1.00 88.62 97 GLN A C 1
ATOM 819 O O . GLN A 1 97 ? -16.181 5.652 13.626 1.00 88.62 97 GLN A O 1
ATOM 824 N N . ARG A 1 98 ? -15.765 6.424 15.690 1.00 91.19 98 ARG A N 1
ATOM 825 C CA . ARG A 1 98 ? -14.490 7.078 15.342 1.00 91.19 98 ARG A CA 1
ATOM 826 C C . ARG A 1 98 ? -13.422 6.074 14.909 1.00 91.19 98 ARG A C 1
ATOM 828 O O . ARG A 1 98 ? -12.686 6.339 13.958 1.00 91.19 98 ARG A O 1
ATOM 835 N N . ILE A 1 99 ? -13.349 4.922 15.575 1.00 91.75 99 ILE A N 1
ATOM 836 C CA . ILE A 1 99 ? -12.419 3.839 15.234 1.00 91.75 99 ILE A CA 1
ATOM 837 C C . ILE A 1 99 ? -12.840 3.210 13.908 1.00 91.75 99 ILE A C 1
ATOM 839 O O . ILE A 1 99 ? -11.998 3.039 13.030 1.00 91.75 99 ILE A O 1
ATOM 843 N N . ILE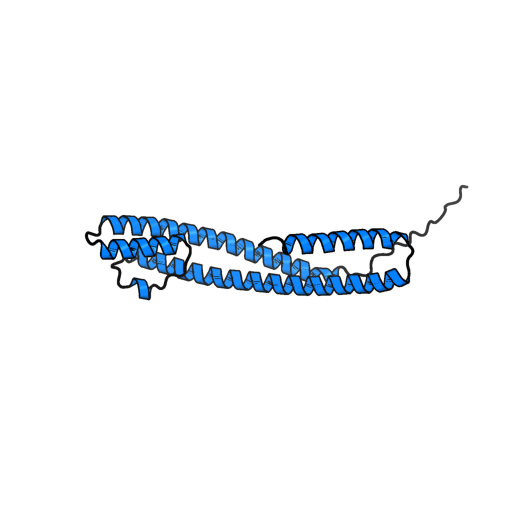 A 1 100 ? -14.136 2.942 13.725 1.00 90.75 100 ILE A N 1
ATOM 844 C CA . ILE A 1 100 ? -14.673 2.371 12.480 1.00 90.75 100 ILE A CA 1
ATOM 845 C C . ILE A 1 100 ? -14.321 3.260 11.279 1.00 90.75 100 ILE A C 1
ATOM 847 O O . ILE A 1 100 ? -13.731 2.772 10.315 1.00 90.75 100 ILE A O 1
ATOM 851 N N . LYS A 1 101 ? -14.568 4.576 11.366 1.00 92.62 101 LYS A N 1
ATOM 852 C CA . LYS A 1 101 ? -14.186 5.534 10.311 1.00 92.62 101 LYS A CA 1
ATOM 853 C C . LYS A 1 101 ? -12.689 5.494 10.000 1.00 92.62 101 LYS A C 1
ATOM 855 O O . LYS A 1 101 ? -12.287 5.533 8.841 1.00 92.62 101 LYS A O 1
ATOM 860 N N . LYS A 1 102 ? -11.833 5.402 11.019 1.00 94.19 102 LYS A N 1
ATOM 861 C CA . LYS A 1 102 ? -10.379 5.321 10.818 1.00 94.19 102 LYS A CA 1
ATOM 862 C C . LYS A 1 102 ? -9.948 4.008 10.161 1.00 94.19 102 LYS A C 1
ATOM 864 O O . LYS A 1 102 ? -9.062 4.026 9.309 1.00 94.19 102 LYS A O 1
ATOM 869 N N . LEU A 1 103 ? -10.582 2.892 10.514 1.00 93.62 103 LEU A N 1
ATOM 870 C CA . LEU A 1 103 ? -10.337 1.598 9.878 1.00 93.62 103 LEU A CA 1
ATOM 871 C C . LEU A 1 103 ? -10.806 1.580 8.413 1.00 93.62 103 LEU A C 1
ATOM 873 O O . LEU A 1 103 ? -10.109 1.009 7.578 1.00 93.62 103 LEU A O 1
ATOM 877 N N . GLN A 1 104 ? -11.913 2.255 8.082 1.00 92.94 104 GLN A N 1
ATOM 878 C CA . GLN A 1 104 ? -12.356 2.467 6.695 1.00 92.94 104 GLN A CA 1
ATOM 879 C C . GLN A 1 104 ? -11.315 3.256 5.891 1.00 92.94 104 GLN A C 1
ATOM 881 O O . GLN A 1 104 ? -10.849 2.783 4.855 1.00 92.94 104 GLN A O 1
ATOM 886 N N . LEU A 1 105 ? -10.851 4.395 6.419 1.00 95.06 105 LEU A N 1
ATOM 887 C CA . LEU A 1 105 ? -9.783 5.185 5.790 1.00 95.06 105 LEU A CA 1
ATOM 888 C C . LEU A 1 105 ? -8.499 4.367 5.599 1.00 95.06 105 LEU A C 1
ATOM 890 O O . LEU A 1 105 ? -7.830 4.469 4.570 1.00 95.06 105 LEU A O 1
ATOM 894 N N . TYR A 1 106 ? -8.151 3.534 6.583 1.00 95.75 106 TYR A N 1
ATOM 895 C CA . TYR A 1 106 ? -7.018 2.623 6.478 1.00 95.75 106 TYR A CA 1
ATOM 896 C C . TYR A 1 106 ? -7.212 1.598 5.352 1.00 95.75 106 TYR A C 1
ATOM 898 O O . TYR A 1 106 ? -6.292 1.377 4.567 1.00 95.75 106 TYR A O 1
ATOM 906 N N . GLN A 1 107 ? -8.394 0.988 5.249 1.00 93.81 107 GLN A N 1
ATOM 907 C CA . GLN A 1 107 ? -8.707 0.002 4.215 1.00 93.81 107 GLN A CA 1
ATOM 908 C C . GLN A 1 107 ? -8.638 0.615 2.811 1.00 93.81 107 GLN A C 1
ATOM 910 O O . GLN A 1 107 ? -8.013 0.036 1.921 1.00 93.81 107 GLN A O 1
ATOM 915 N N . GLU A 1 108 ? -9.195 1.810 2.619 1.00 94.06 108 GLU A N 1
ATOM 916 C CA . GLU A 1 108 ? -9.091 2.551 1.358 1.00 94.06 108 GLU A CA 1
ATOM 917 C C . GLU A 1 108 ? -7.635 2.861 0.994 1.00 94.06 108 GLU A C 1
ATOM 919 O O . GLU A 1 108 ? -7.204 2.632 -0.141 1.00 94.06 108 GLU A O 1
ATOM 924 N N . ALA A 1 109 ? -6.850 3.352 1.958 1.00 94.50 109 ALA A N 1
ATOM 925 C CA . ALA A 1 109 ? -5.437 3.646 1.753 1.00 94.50 109 ALA A CA 1
ATOM 926 C C . ALA A 1 109 ? -4.629 2.376 1.433 1.00 94.50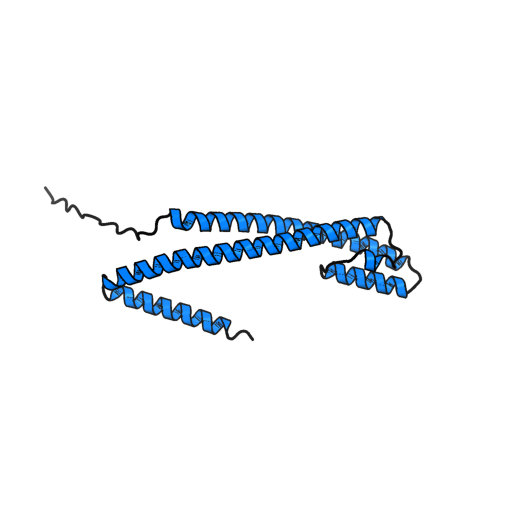 109 ALA A C 1
ATOM 928 O O . ALA A 1 109 ? -3.760 2.398 0.561 1.00 94.50 109 ALA A O 1
ATOM 929 N N . PHE A 1 110 ? -4.953 1.252 2.075 1.00 94.69 110 PHE A N 1
ATOM 930 C CA . PHE A 1 110 ? -4.334 -0.045 1.815 1.00 94.69 110 PHE A CA 1
ATOM 931 C C . PHE A 1 110 ? -4.627 -0.555 0.394 1.00 94.69 110 PHE A C 1
ATOM 933 O O . PHE A 1 110 ? -3.720 -1.034 -0.286 1.00 94.69 110 PHE A O 1
ATOM 940 N N . ILE A 1 111 ? -5.863 -0.403 -0.094 1.00 93.94 111 ILE A N 1
ATOM 941 C CA . ILE A 1 111 ? -6.228 -0.748 -1.480 1.00 93.94 111 ILE A CA 1
ATOM 942 C C . ILE A 1 111 ? -5.465 0.136 -2.471 1.00 93.94 111 ILE A C 1
ATOM 944 O O . ILE A 1 111 ? -4.886 -0.371 -3.432 1.00 93.94 111 ILE A O 1
ATOM 948 N N . LYS A 1 112 ? -5.423 1.454 -2.230 1.00 94.88 112 LYS A N 1
ATOM 949 C CA . LYS A 1 112 ? -4.651 2.392 -3.062 1.00 94.88 112 LYS A CA 1
ATOM 950 C C . LYS A 1 112 ? -3.170 2.015 -3.102 1.00 94.88 112 LYS A C 1
ATOM 952 O O . LYS A 1 112 ? -2.565 2.076 -4.168 1.00 94.88 112 LYS A O 1
ATOM 957 N N . ARG A 1 113 ? -2.609 1.573 -1.973 1.00 93.75 113 ARG A N 1
ATOM 958 C CA . ARG A 1 113 ? -1.213 1.136 -1.874 1.00 93.75 113 ARG A CA 1
ATOM 959 C C . ARG A 1 113 ? -0.957 -0.094 -2.735 1.00 93.75 113 ARG A C 1
ATOM 961 O O . ARG A 1 113 ? -0.016 -0.064 -3.518 1.00 93.75 113 ARG A O 1
ATOM 968 N N . LYS A 1 114 ? -1.801 -1.129 -2.642 1.00 93.69 114 LYS A N 1
ATOM 969 C CA . LYS A 1 114 ? -1.679 -2.331 -3.486 1.00 93.69 114 LYS A CA 1
ATOM 970 C C . LYS A 1 114 ? -1.706 -1.985 -4.975 1.00 93.69 114 LYS A C 1
ATOM 972 O O . LYS A 1 114 ? -0.803 -2.372 -5.705 1.00 93.69 114 LYS A O 1
ATOM 977 N N . LYS A 1 115 ? -2.678 -1.170 -5.401 1.00 94.19 115 LYS A N 1
ATOM 978 C CA . LYS A 1 115 ? -2.773 -0.711 -6.798 1.00 94.19 115 LYS A CA 1
ATOM 979 C C . LYS A 1 115 ? -1.523 0.047 -7.249 1.00 94.19 115 LYS A C 1
ATOM 981 O O . LYS A 1 115 ? -1.117 -0.050 -8.401 1.00 94.19 115 LYS A O 1
ATOM 986 N N . LEU A 1 116 ? -0.919 0.834 -6.360 1.00 93.56 116 LEU A N 1
ATOM 987 C CA . LEU A 1 116 ? 0.298 1.577 -6.670 1.00 93.56 116 LEU A CA 1
ATOM 988 C C . LEU A 1 116 ? 1.530 0.663 -6.759 1.00 93.56 116 LEU A C 1
ATOM 990 O O . LEU A 1 116 ? 2.345 0.845 -7.658 1.00 93.56 116 LEU A O 1
ATOM 994 N N . GLU A 1 117 ? 1.647 -0.329 -5.874 1.00 91.50 117 GLU A N 1
ATOM 995 C CA . GLU A 1 117 ? 2.691 -1.363 -5.935 1.00 91.50 117 GLU A CA 1
ATOM 996 C C . GLU A 1 117 ? 2.600 -2.167 -7.243 1.00 91.50 117 GLU A C 1
ATOM 998 O O . GLU A 1 117 ? 3.617 -2.386 -7.901 1.00 91.50 117 GLU A O 1
ATOM 1003 N N . GLU A 1 118 ? 1.388 -2.531 -7.673 1.00 91.81 118 GLU A N 1
ATOM 1004 C CA . GLU A 1 118 ? 1.141 -3.192 -8.962 1.00 91.81 118 GLU A CA 1
ATOM 1005 C C . GLU A 1 118 ? 1.575 -2.317 -10.146 1.00 91.81 118 GLU A C 1
ATOM 1007 O O . GLU A 1 118 ? 2.295 -2.793 -11.024 1.00 91.81 118 GLU A O 1
ATOM 1012 N N . LYS A 1 119 ? 1.219 -1.024 -10.144 1.00 89.81 119 LYS A N 1
ATOM 1013 C CA . LYS A 1 119 ? 1.651 -0.074 -11.184 1.00 89.81 119 LYS A CA 1
ATOM 1014 C C . LYS A 1 119 ? 3.168 0.086 -11.239 1.00 89.81 119 LYS A C 1
ATOM 1016 O O . LYS A 1 119 ? 3.734 0.049 -12.324 1.00 89.81 119 LYS A O 1
ATOM 1021 N N . LYS A 1 120 ? 3.838 0.213 -10.087 1.00 86.81 120 LYS A N 1
ATOM 1022 C CA . LYS A 1 120 ? 5.309 0.289 -10.033 1.00 86.81 120 LYS A CA 1
ATOM 1023 C C . LYS A 1 120 ? 5.955 -0.972 -10.593 1.00 86.81 120 LYS A C 1
ATOM 1025 O O . LYS A 1 120 ? 6.923 -0.877 -11.338 1.00 86.81 120 LYS A O 1
ATOM 1030 N N . LYS A 1 121 ? 5.410 -2.146 -10.262 1.00 86.00 121 LYS A N 1
ATOM 1031 C CA . LYS A 1 121 ? 5.904 -3.420 -10.791 1.00 86.00 121 LYS A CA 1
ATOM 1032 C C . LYS A 1 121 ? 5.731 -3.502 -12.308 1.00 86.00 121 LYS A C 1
ATOM 1034 O O . LYS A 1 121 ? 6.656 -3.928 -12.985 1.00 86.00 121 LYS A O 1
ATOM 1039 N N . ALA A 1 122 ? 4.585 -3.074 -12.835 1.00 84.94 122 ALA A N 1
ATOM 1040 C CA . ALA A 1 122 ? 4.353 -3.023 -14.276 1.00 84.94 122 ALA A CA 1
ATOM 1041 C C . ALA A 1 122 ? 5.331 -2.062 -14.974 1.00 84.94 122 ALA A C 1
ATOM 1043 O O . ALA A 1 122 ? 5.989 -2.465 -15.926 1.00 84.94 122 ALA A O 1
ATOM 1044 N N . CYS A 1 123 ? 5.496 -0.846 -14.445 1.00 84.25 123 CYS A N 1
ATOM 1045 C CA . CYS A 1 123 ? 6.445 0.148 -14.955 1.00 84.25 123 CYS A CA 1
ATOM 1046 C C . CYS A 1 123 ? 7.882 -0.396 -14.990 1.00 84.25 123 CYS A C 1
ATOM 1048 O O . CYS A 1 123 ? 8.575 -0.254 -15.992 1.00 84.25 123 CYS A O 1
ATOM 1050 N N . PHE A 1 124 ? 8.308 -1.083 -13.925 1.00 79.56 124 PHE A N 1
ATOM 1051 C CA . PHE A 1 124 ? 9.627 -1.712 -13.862 1.00 79.56 124 PHE A CA 1
ATOM 1052 C C . PHE A 1 124 ? 9.801 -2.819 -14.911 1.00 79.56 124 PHE A C 1
ATOM 1054 O O . PHE A 1 124 ? 10.829 -2.876 -15.573 1.00 79.56 124 PHE A O 1
ATOM 1061 N N . LEU A 1 125 ? 8.800 -3.689 -15.088 1.00 78.06 125 LEU A N 1
ATOM 1062 C CA . LEU A 1 125 ? 8.866 -4.776 -16.071 1.00 78.06 125 LEU A CA 1
ATOM 1063 C C . LEU A 1 125 ? 8.926 -4.257 -17.511 1.00 78.06 125 LEU A C 1
ATOM 1065 O O . LEU A 1 125 ? 9.639 -4.831 -18.330 1.00 78.06 125 LEU A O 1
ATOM 1069 N N . ILE A 1 126 ? 8.191 -3.184 -17.814 1.00 76.12 126 ILE A N 1
ATOM 1070 C CA . ILE A 1 126 ? 8.225 -2.550 -19.135 1.00 76.12 126 ILE A CA 1
ATOM 1071 C C . ILE A 1 126 ? 9.594 -1.897 -19.362 1.00 76.12 126 ILE A C 1
ATOM 1073 O O . ILE A 1 126 ? 10.225 -2.161 -20.380 1.00 76.12 126 ILE A O 1
ATOM 1077 N N . SER A 1 127 ? 10.097 -1.134 -18.387 1.00 75.94 127 SER A N 1
ATOM 1078 C CA . SER A 1 127 ? 11.426 -0.512 -18.454 1.00 75.94 127 SER A CA 1
ATOM 1079 C C . SER A 1 127 ? 12.552 -1.540 -18.645 1.00 75.94 127 SER A C 1
ATOM 1081 O O . SER A 1 127 ? 13.405 -1.356 -19.510 1.00 75.94 127 SER A O 1
ATOM 1083 N N . ASP A 1 128 ? 12.526 -2.664 -17.918 1.00 74.38 128 ASP A N 1
ATOM 1084 C CA . ASP A 1 128 ? 13.501 -3.757 -18.073 1.00 74.38 128 ASP A CA 1
ATOM 1085 C C . ASP A 1 128 ? 13.432 -4.405 -19.468 1.00 74.38 128 ASP A C 1
ATOM 1087 O O . ASP A 1 128 ? 14.460 -4.742 -20.060 1.00 74.38 128 ASP A O 1
ATOM 1091 N N . ALA A 1 129 ? 12.227 -4.555 -20.027 1.00 79.00 129 ALA A N 1
ATOM 1092 C CA . ALA A 1 129 ? 12.049 -5.071 -21.380 1.00 79.00 129 ALA A CA 1
ATOM 1093 C C . ALA A 1 129 ? 12.604 -4.108 -22.443 1.00 79.00 129 ALA A C 1
ATOM 1095 O O . ALA A 1 129 ? 13.301 -4.559 -23.355 1.00 79.00 129 ALA A O 1
ATOM 1096 N N . GLU A 1 130 ? 12.348 -2.804 -22.317 1.00 74.31 130 GLU A N 1
ATOM 1097 C CA . GLU A 1 130 ? 12.896 -1.794 -23.233 1.00 74.31 130 GLU A CA 1
ATOM 1098 C C . GLU A 1 130 ? 14.418 -1.690 -23.124 1.00 74.31 130 GLU A C 1
ATOM 1100 O O . GLU A 1 130 ? 15.118 -1.703 -24.138 1.00 74.31 130 GLU A O 1
ATOM 1105 N N . PHE A 1 131 ? 14.958 -1.717 -21.904 1.00 73.75 131 PHE A N 1
ATOM 1106 C CA . PHE A 1 131 ? 16.402 -1.737 -21.686 1.00 73.75 131 PHE A CA 1
ATOM 1107 C C . PHE A 1 131 ? 17.062 -2.935 -22.384 1.00 73.75 131 PHE A C 1
ATOM 1109 O O . PHE A 1 131 ? 18.068 -2.780 -23.075 1.00 73.75 131 PHE A O 1
ATOM 1116 N N . LYS A 1 132 ? 16.468 -4.132 -22.285 1.00 75.44 132 LYS A N 1
ATOM 1117 C CA . LYS A 1 132 ? 16.965 -5.334 -22.979 1.00 75.44 132 LYS A CA 1
ATOM 1118 C C . LYS A 1 132 ? 16.933 -5.203 -24.500 1.00 75.44 132 LYS A C 1
ATOM 1120 O O . LYS A 1 132 ? 17.853 -5.686 -25.156 1.00 75.44 132 LYS A O 1
ATOM 1125 N N . LYS A 1 133 ? 15.911 -4.558 -25.074 1.00 77.81 133 LYS A N 1
ATOM 1126 C CA . LYS A 1 133 ? 15.855 -4.303 -26.524 1.00 77.81 133 LYS A CA 1
ATOM 1127 C C . LYS A 1 133 ? 17.001 -3.396 -26.965 1.00 77.81 133 LYS A C 1
ATOM 1129 O O . LYS A 1 133 ? 17.710 -3.745 -27.905 1.00 77.81 133 LYS A O 1
ATOM 1134 N N . ILE A 1 134 ? 17.216 -2.290 -26.254 1.00 69.38 134 ILE A N 1
ATOM 1135 C CA . ILE A 1 134 ? 18.295 -1.335 -26.545 1.00 69.38 134 ILE A CA 1
ATOM 1136 C C . ILE A 1 134 ? 19.661 -2.009 -26.392 1.00 69.38 134 ILE A C 1
ATOM 1138 O O . ILE A 1 134 ? 20.510 -1.890 -27.272 1.00 69.38 134 ILE A O 1
ATOM 1142 N N . MET A 1 135 ? 19.853 -2.801 -25.335 1.00 69.19 135 MET A N 1
ATOM 1143 C CA . MET A 1 135 ? 21.086 -3.566 -25.137 1.00 69.19 135 MET A CA 1
ATOM 1144 C C . MET A 1 135 ? 21.330 -4.593 -26.244 1.00 69.19 135 MET A C 1
ATOM 1146 O O . MET A 1 135 ? 22.465 -4.747 -26.682 1.00 69.19 135 MET A O 1
ATOM 1150 N N . ASN A 1 136 ? 20.293 -5.269 -26.741 1.00 71.25 136 ASN A N 1
ATOM 1151 C CA . ASN A 1 136 ? 20.441 -6.185 -27.872 1.00 71.25 136 ASN A CA 1
ATOM 1152 C C . ASN A 1 136 ? 20.835 -5.447 -29.159 1.00 71.25 136 ASN A C 1
ATOM 1154 O O . ASN A 1 136 ? 21.693 -5.936 -29.888 1.00 71.25 136 ASN A O 1
ATOM 1158 N N . ILE A 1 137 ? 20.260 -4.268 -29.426 1.00 69.75 137 ILE A N 1
ATOM 1159 C CA . ILE A 1 137 ? 20.666 -3.419 -30.560 1.00 69.75 137 ILE A CA 1
ATOM 1160 C C . ILE A 1 137 ? 22.140 -3.023 -30.417 1.00 69.75 137 ILE A C 1
ATOM 1162 O O . ILE A 1 137 ? 22.909 -3.156 -31.367 1.00 69.75 137 ILE A O 1
ATOM 1166 N N . TYR A 1 138 ? 22.543 -2.593 -29.220 1.00 63.56 138 TYR A N 1
ATOM 1167 C CA . TYR A 1 138 ? 23.926 -2.238 -28.913 1.00 63.56 138 TYR A CA 1
ATOM 1168 C C . TYR A 1 138 ? 24.882 -3.417 -29.166 1.00 63.56 138 TYR A C 1
ATOM 1170 O O . TYR A 1 138 ? 25.865 -3.263 -29.885 1.00 63.56 138 TYR A O 1
ATOM 1178 N N . LEU A 1 139 ? 24.563 -4.611 -28.655 1.00 64.88 139 LEU A N 1
ATOM 1179 C CA . LEU A 1 139 ? 25.381 -5.818 -28.825 1.00 64.88 139 LEU A CA 1
ATOM 1180 C C . LEU A 1 139 ? 25.467 -6.281 -30.286 1.00 64.88 139 LEU A C 1
ATOM 1182 O O . LEU A 1 139 ? 26.549 -6.636 -30.744 1.00 64.88 139 LEU A O 1
ATOM 1186 N N . LEU A 1 140 ? 24.364 -6.244 -31.041 1.00 64.31 140 LEU A N 1
ATOM 1187 C CA . LEU A 1 140 ? 24.360 -6.585 -32.470 1.00 64.31 140 LEU A CA 1
ATOM 1188 C C . LEU A 1 140 ? 25.200 -5.596 -33.290 1.00 64.31 140 LEU A C 1
ATOM 1190 O O . LEU A 1 140 ? 25.929 -5.993 -34.203 1.00 64.31 140 LEU A O 1
ATOM 1194 N N . ASN A 1 141 ? 25.137 -4.308 -32.948 1.00 61.44 141 ASN A N 1
ATOM 1195 C CA . ASN A 1 141 ? 25.983 -3.287 -33.559 1.00 61.44 141 ASN A CA 1
ATOM 1196 C C . ASN A 1 141 ? 27.458 -3.482 -33.183 1.00 61.44 141 ASN A C 1
ATOM 1198 O O . ASN A 1 141 ? 28.317 -3.337 -34.052 1.00 61.44 141 ASN A O 1
ATOM 1202 N N . GLU A 1 142 ? 27.765 -3.874 -31.943 1.00 55.22 142 GLU A N 1
ATOM 1203 C CA . GLU A 1 142 ? 29.123 -4.230 -31.521 1.00 55.22 142 GLU A CA 1
ATOM 1204 C C . GLU A 1 142 ? 29.652 -5.502 -32.190 1.00 55.22 142 GLU A C 1
ATOM 1206 O O . GLU A 1 142 ? 30.820 -5.531 -32.551 1.00 55.22 142 GLU A O 1
ATOM 1211 N N . GLU A 1 143 ? 28.848 -6.544 -32.416 1.00 55.12 143 GLU A N 1
ATOM 1212 C CA . GLU A 1 143 ? 29.274 -7.735 -33.172 1.00 55.12 143 GLU A CA 1
ATOM 1213 C C . GLU A 1 143 ? 29.610 -7.397 -34.631 1.00 55.12 143 GLU A C 1
ATOM 1215 O O . GLU A 1 143 ? 30.614 -7.871 -35.174 1.00 55.12 143 GLU A O 1
ATOM 1220 N N . ASN A 1 144 ? 28.815 -6.524 -35.251 1.00 52.16 144 ASN A N 1
ATOM 1221 C CA . ASN A 1 144 ? 29.098 -5.998 -36.585 1.00 52.16 144 ASN A CA 1
ATOM 1222 C C . ASN A 1 144 ? 30.354 -5.106 -36.595 1.00 52.16 144 ASN A C 1
ATOM 1224 O O . ASN A 1 144 ? 31.164 -5.208 -37.516 1.00 52.16 144 ASN A O 1
ATOM 1228 N N . LEU A 1 145 ? 30.574 -4.302 -35.548 1.00 48.16 145 LEU A N 1
ATOM 1229 C CA . LEU A 1 145 ? 31.800 -3.519 -35.341 1.00 48.16 145 LEU A CA 1
ATOM 1230 C C . LEU A 1 145 ? 33.026 -4.407 -35.066 1.00 48.16 145 LEU A C 1
ATOM 1232 O O . LEU A 1 145 ? 34.091 -4.145 -35.619 1.00 48.16 145 LEU A O 1
ATOM 1236 N N . ASN A 1 146 ? 32.882 -5.489 -34.300 1.00 46.84 146 ASN A N 1
ATOM 1237 C CA . ASN A 1 146 ? 33.939 -6.447 -33.955 1.00 46.84 146 ASN A CA 1
ATOM 1238 C C . ASN A 1 146 ? 34.390 -7.284 -35.157 1.00 46.84 146 ASN A C 1
ATOM 1240 O O . ASN A 1 146 ? 35.555 -7.665 -35.227 1.00 46.84 146 ASN A O 1
ATOM 1244 N N . LYS A 1 147 ? 33.526 -7.500 -36.160 1.00 49.47 147 LYS A N 1
ATOM 1245 C CA . LYS A 1 147 ? 33.961 -8.004 -37.476 1.00 49.47 147 LYS A CA 1
ATOM 1246 C C . LYS A 1 147 ? 34.863 -7.017 -38.234 1.00 49.47 147 LYS A C 1
ATOM 1248 O O . LYS A 1 147 ? 35.447 -7.397 -39.244 1.00 49.47 147 LYS A O 1
ATOM 1253 N N . SER A 1 148 ? 34.990 -5.772 -37.766 1.00 47.44 148 SER A N 1
ATOM 1254 C CA . SER A 1 148 ? 35.662 -4.680 -38.480 1.00 47.44 148 SER A CA 1
ATOM 1255 C C . SER A 1 148 ? 36.720 -3.890 -37.684 1.00 47.44 148 SER A C 1
ATOM 1257 O O . SER A 1 148 ? 37.287 -2.961 -38.257 1.00 47.44 148 SER A O 1
ATOM 1259 N N . ILE A 1 149 ? 37.051 -4.224 -36.420 1.00 37.81 149 ILE A N 1
ATOM 1260 C CA . ILE A 1 149 ? 38.065 -3.485 -35.626 1.00 37.81 149 ILE A CA 1
ATOM 1261 C C . ILE A 1 149 ? 38.974 -4.400 -34.771 1.00 37.81 149 ILE A C 1
ATOM 1263 O O . ILE A 1 149 ? 38.546 -5.396 -34.197 1.00 37.81 149 ILE A O 1
ATOM 1267 N N . SER A 1 150 ? 40.258 -4.015 -34.716 1.00 49.28 150 SER A N 1
ATOM 1268 C CA . SER A 1 150 ? 41.447 -4.687 -34.169 1.00 49.28 150 SER A CA 1
ATOM 1269 C C . SER A 1 150 ? 41.512 -4.900 -32.643 1.00 49.28 150 SER A C 1
ATOM 1271 O O . SER A 1 150 ? 40.911 -4.169 -31.864 1.00 49.28 150 SER A O 1
ATOM 1273 N N . ILE A 1 151 ? 42.380 -5.853 -32.268 1.00 43.34 151 ILE A N 1
ATOM 1274 C CA . ILE A 1 151 ? 42.917 -6.349 -30.973 1.00 43.34 151 ILE A CA 1
ATOM 1275 C C . ILE A 1 151 ? 42.718 -5.496 -29.689 1.00 43.34 151 ILE A C 1
ATOM 1277 O O . ILE A 1 151 ? 42.563 -6.074 -28.614 1.00 43.34 151 ILE A O 1
ATOM 1281 N N . SER A 1 152 ? 42.678 -4.162 -29.738 1.00 46.28 152 SER A N 1
ATOM 1282 C CA . SER A 1 152 ? 42.501 -3.292 -28.559 1.00 46.28 152 SER A CA 1
ATOM 1283 C C . SER A 1 152 ? 41.097 -3.355 -27.930 1.00 46.28 152 SER A C 1
ATOM 1285 O O . SER A 1 152 ? 40.977 -3.209 -26.714 1.00 46.28 152 SER A O 1
ATOM 1287 N N . SER A 1 153 ? 40.049 -3.665 -28.704 1.00 51.22 153 SER A N 1
ATOM 1288 C CA . SER A 1 153 ? 38.679 -3.862 -28.185 1.00 51.22 153 SER A CA 1
ATOM 1289 C C . SER A 1 153 ? 38.480 -5.209 -27.473 1.00 51.22 153 SER A C 1
ATOM 1291 O O . SER A 1 153 ? 37.561 -5.363 -26.670 1.00 51.22 153 SER A O 1
ATOM 1293 N N . PHE A 1 154 ? 39.363 -6.188 -27.702 1.00 49.97 154 PHE A N 1
ATOM 1294 C CA . PHE A 1 154 ? 39.240 -7.526 -27.114 1.00 49.97 154 PHE A CA 1
ATOM 1295 C C . PHE A 1 154 ? 39.558 -7.545 -25.613 1.00 49.97 154 PHE A C 1
ATOM 1297 O O . PHE A 1 154 ? 38.888 -8.245 -24.854 1.00 49.97 154 PHE A O 1
ATOM 1304 N N . ALA A 1 155 ? 40.540 -6.752 -25.167 1.00 50.66 155 ALA A N 1
ATOM 1305 C CA . ALA A 1 155 ? 40.926 -6.652 -23.755 1.00 50.66 155 ALA A CA 1
ATOM 1306 C C . ALA A 1 155 ? 39.815 -6.019 -22.897 1.00 50.66 155 ALA A C 1
ATOM 1308 O O . ALA A 1 155 ? 39.513 -6.501 -21.807 1.00 50.66 155 ALA A O 1
ATOM 1309 N N . PHE A 1 156 ? 39.148 -4.987 -23.424 1.00 53.62 156 PHE A N 1
ATOM 1310 C CA . PHE A 1 156 ? 37.995 -4.371 -22.766 1.00 53.62 156 PHE A CA 1
ATOM 1311 C C . PHE A 1 156 ? 36.804 -5.339 -22.691 1.00 53.62 156 PHE A C 1
ATOM 1313 O O . PHE A 1 156 ? 36.217 -5.512 -21.625 1.00 53.62 156 PHE A O 1
ATOM 1320 N N . LEU A 1 157 ? 36.504 -6.055 -23.782 1.00 54.03 157 LEU A N 1
ATOM 1321 C CA . LEU A 1 157 ? 35.445 -7.071 -23.809 1.00 54.03 157 LEU A CA 1
ATOM 1322 C C . LEU A 1 157 ? 35.718 -8.235 -22.846 1.00 54.03 157 LEU A C 1
ATOM 1324 O O . LEU A 1 157 ? 34.795 -8.726 -22.196 1.00 54.03 157 LEU A O 1
ATOM 1328 N N . THR A 1 158 ? 36.976 -8.660 -22.701 1.00 55.94 158 THR A N 1
ATOM 1329 C CA . THR A 1 158 ? 37.335 -9.710 -21.736 1.00 55.94 158 THR A CA 1
ATOM 1330 C C . THR A 1 158 ? 37.213 -9.234 -20.291 1.00 55.94 158 THR A C 1
ATOM 1332 O O . THR A 1 158 ? 36.730 -9.993 -19.452 1.00 55.94 158 THR A O 1
ATOM 1335 N N . GLU A 1 159 ? 37.579 -7.991 -19.980 1.00 59.97 159 GLU A N 1
ATOM 1336 C CA . GLU A 1 159 ? 37.362 -7.403 -18.650 1.00 59.97 159 GLU A CA 1
ATOM 1337 C C . GLU A 1 159 ? 35.862 -7.257 -18.326 1.00 59.97 159 GLU A C 1
ATOM 1339 O O . GLU A 1 159 ? 35.415 -7.619 -17.234 1.00 59.97 159 GLU A O 1
ATOM 1344 N N . LEU A 1 160 ? 35.046 -6.846 -19.300 1.00 55.38 160 LEU A N 1
ATOM 1345 C CA . LEU A 1 160 ? 33.600 -6.661 -19.135 1.00 55.38 160 LEU A CA 1
ATOM 1346 C C . LEU A 1 160 ? 32.851 -8.004 -18.999 1.00 55.38 160 LEU A C 1
ATOM 1348 O O . LEU A 1 160 ? 31.942 -8.143 -18.172 1.00 55.38 160 LEU A O 1
ATOM 1352 N N . GLN A 1 161 ? 33.295 -9.046 -19.714 1.00 58.31 161 GLN A N 1
ATOM 1353 C CA . GLN A 1 161 ? 32.821 -10.426 -19.533 1.00 58.31 161 GLN A CA 1
ATOM 1354 C C . GLN A 1 161 ? 33.240 -11.041 -18.186 1.00 58.31 161 GLN A C 1
ATOM 1356 O O . GLN A 1 161 ? 32.496 -11.839 -17.606 1.00 58.31 161 GLN A O 1
ATOM 1361 N N . LYS A 1 162 ? 34.417 -10.689 -17.651 1.00 64.38 162 LYS A N 1
ATOM 1362 C CA . LYS A 1 162 ? 34.822 -11.103 -16.296 1.00 64.38 162 LYS A CA 1
ATOM 1363 C C . LYS A 1 162 ? 33.955 -10.428 -15.230 1.00 64.38 162 LYS A C 1
ATOM 1365 O O . LYS A 1 162 ? 33.492 -11.109 -14.313 1.00 64.38 162 LYS A O 1
ATOM 1370 N N . ALA A 1 163 ? 33.690 -9.128 -15.373 1.00 56.00 163 ALA A N 1
ATOM 1371 C CA . ALA A 1 163 ? 32.874 -8.358 -14.434 1.00 56.00 163 ALA A CA 1
ATOM 1372 C C . ALA A 1 163 ? 31.425 -8.874 -14.361 1.00 56.00 163 ALA A C 1
ATOM 1374 O O . ALA A 1 163 ? 30.890 -9.093 -13.271 1.00 56.00 163 ALA A O 1
ATOM 1375 N N . THR A 1 164 ? 30.817 -9.169 -15.514 1.00 54.19 164 THR A N 1
ATOM 1376 C CA . THR A 1 164 ? 29.466 -9.754 -15.587 1.00 54.19 164 THR A CA 1
ATOM 1377 C C . THR A 1 164 ? 29.408 -11.147 -14.955 1.00 54.19 164 THR A C 1
ATOM 1379 O O . THR A 1 164 ? 28.514 -11.415 -14.152 1.00 54.19 164 THR A O 1
ATOM 1382 N N . LYS A 1 165 ? 30.395 -12.023 -15.194 1.00 55.53 165 LYS A N 1
ATOM 1383 C CA . LYS A 1 165 ? 30.454 -13.348 -14.540 1.00 55.53 165 LYS A CA 1
ATOM 1384 C C . LYS A 1 165 ? 30.629 -13.275 -13.015 1.00 55.53 165 LYS A C 1
ATOM 1386 O O . LYS A 1 165 ? 30.100 -14.135 -12.308 1.00 55.53 165 LYS A O 1
ATOM 1391 N N . MET A 1 166 ? 31.327 -12.264 -12.488 1.00 52.25 166 MET A N 1
ATOM 1392 C CA . MET A 1 166 ? 31.461 -12.054 -11.037 1.00 52.25 166 MET A CA 1
ATOM 1393 C C . MET A 1 166 ? 30.149 -11.606 -10.372 1.00 52.25 166 MET A C 1
ATOM 1395 O O . MET A 1 166 ? 29.857 -12.045 -9.257 1.00 52.25 166 MET A O 1
ATOM 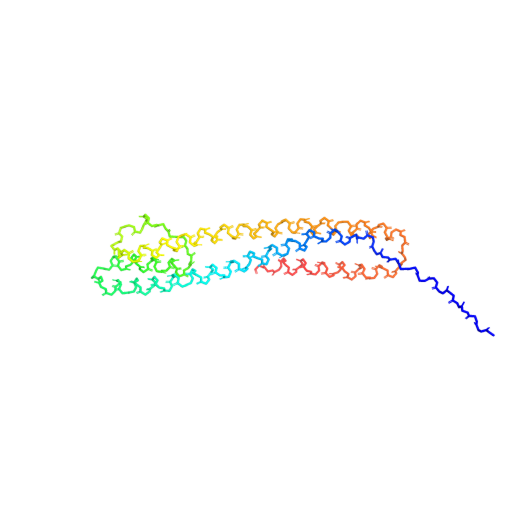1399 N N . GLN A 1 167 ? 29.316 -10.809 -11.050 1.00 48.78 167 GLN A N 1
ATOM 1400 C CA . GLN A 1 167 ? 28.015 -10.388 -10.510 1.00 48.78 167 GLN A CA 1
ATOM 1401 C C . GLN A 1 167 ? 27.018 -11.554 -10.366 1.00 48.78 167 GLN A C 1
ATOM 1403 O O . GLN A 1 167 ? 26.292 -11.611 -9.372 1.00 48.78 167 GLN A O 1
ATOM 1408 N N . PHE A 1 168 ? 27.033 -12.544 -11.269 1.00 46.75 168 PHE A N 1
ATOM 1409 C CA . PHE A 1 168 ? 26.156 -13.721 -11.157 1.00 46.75 168 PHE A CA 1
ATOM 1410 C C . PHE A 1 168 ? 26.556 -14.685 -10.027 1.00 46.75 168 PHE A C 1
ATOM 1412 O O . PHE A 1 168 ? 25.678 -15.242 -9.366 1.00 46.75 168 PHE A O 1
ATOM 1419 N N . LYS A 1 169 ? 27.855 -14.844 -9.731 1.00 46.19 169 LYS A N 1
ATOM 1420 C CA . LYS A 1 169 ? 28.308 -15.663 -8.585 1.00 46.19 169 LYS A CA 1
ATOM 1421 C C . LYS A 1 169 ? 27.945 -15.046 -7.231 1.00 46.19 169 LYS A C 1
ATOM 1423 O O . LYS A 1 169 ? 27.653 -15.774 -6.285 1.00 46.19 169 LYS A O 1
ATOM 1428 N N . ASN A 1 170 ? 27.903 -13.718 -7.138 1.00 47.94 170 ASN A N 1
ATOM 1429 C CA . ASN A 1 170 ? 27.533 -13.029 -5.898 1.00 47.94 170 ASN A CA 1
ATOM 1430 C C . ASN A 1 170 ? 26.017 -13.032 -5.631 1.00 47.94 170 ASN A C 1
ATOM 1432 O O . ASN A 1 170 ? 25.603 -12.881 -4.482 1.00 47.94 170 ASN A O 1
ATOM 1436 N N . LEU A 1 171 ? 25.193 -13.259 -6.660 1.00 43.09 171 LEU A N 1
ATOM 1437 C CA . LEU A 1 171 ? 23.749 -13.469 -6.519 1.00 43.09 171 LEU A CA 1
ATOM 1438 C C . LEU A 1 171 ? 23.384 -14.928 -6.198 1.00 43.09 171 LEU A C 1
ATOM 1440 O O . LEU A 1 171 ? 22.386 -15.151 -5.518 1.00 43.09 171 LEU A O 1
ATOM 1444 N N . SER A 1 172 ? 24.186 -15.919 -6.609 1.00 44.88 172 SER A N 1
ATOM 1445 C CA . SER A 1 172 ? 23.905 -17.333 -6.297 1.00 44.88 172 SER A CA 1
ATOM 1446 C C . SER A 1 172 ? 24.342 -17.770 -4.893 1.00 44.88 172 SER A C 1
ATOM 1448 O O . SER A 1 172 ? 23.895 -18.813 -4.425 1.00 44.88 172 SER A O 1
ATOM 1450 N N . ASN A 1 173 ? 25.202 -16.994 -4.222 1.00 42.78 173 ASN A N 1
ATOM 1451 C CA . ASN A 1 173 ? 25.746 -17.328 -2.897 1.00 42.78 173 ASN A CA 1
ATOM 1452 C C . ASN A 1 173 ? 25.075 -16.601 -1.720 1.00 42.78 173 ASN A C 1
ATOM 1454 O O . ASN A 1 173 ? 25.523 -16.749 -0.586 1.00 42.78 173 ASN A O 1
ATOM 1458 N N . LYS A 1 174 ? 23.975 -15.870 -1.942 1.00 42.78 174 LYS A N 1
ATOM 1459 C CA . LYS A 1 174 ? 23.062 -15.485 -0.853 1.00 42.78 174 LYS A CA 1
ATOM 1460 C C . LYS A 1 174 ? 21.938 -16.516 -0.742 1.00 42.78 174 LYS A C 1
ATOM 1462 O O . LYS A 1 174 ? 20.835 -16.293 -1.236 1.00 42.78 174 LYS A O 1
ATOM 1467 N N . LYS A 1 175 ? 22.253 -17.652 -0.118 1.00 45.47 175 LYS A N 1
ATOM 1468 C CA . LYS A 1 175 ? 21.269 -18.418 0.655 1.00 45.47 175 LYS A CA 1
ATOM 1469 C C . LYS A 1 175 ? 21.290 -17.922 2.092 1.00 45.47 175 LYS A C 1
ATOM 1471 O O . LYS A 1 175 ? 22.404 -17.621 2.571 1.00 45.47 175 LYS A O 1
#

Sequence (175 aa):
MKHIINENFIIRVASIETSQFQDLENFESEFYQLEKKQIILEENIRKIIFSTDKLLFELINKLSDDFSKKQIINLKRRLKRKKQINLEAVLPIVLDQRIIKKLQLYQEAFIKRKKLEEKKKACFLISDAEFKKIMNIYLLNEENLNKSISISSFAFLTELQKATKMQFKNLSNKK

Organism: Heyndrickxia coagulans (NCBI:txid1398)

pLDDT: mean 74.74, std 19.77, range [29.89, 96.44]